Protein AF-A0A6I4IEH4-F1 (afdb_monomer)

InterPro domains:
  IPR032301 Protein of unknown function DUF4844 [PF16133] (23-138)
  IPR038360 DUF4844 superfamily [G3DSA:1.20.1480.40] (15-142)

Nearest PDB structures (foldseek):
  4l3u-assembly1_A  TM=8.885E-01  e=5.043E-05  Acinetobacter baumannii AYE

Radius of gyration: 20.41 Å; Cα contacts (8 Å, |Δi|>4): 121; chains: 1; bounding box: 50×60×58 Å

Sequence (142 aa):
MKAFLTLFLIASSYIACGQMKVNKDAQSKLKAFIKKSKFDAEPATSFNGLSHANLKPQFNSLLNAAPKDFLVTAVHQPTEEKFQQDIGKGLSRFNPFYLQLDSEDQDRICGYFEELMDCVGLQSSNGKLNEWRYGFNPSKKQ

Secondary structure (DSSP, 8-state):
-----------------PPP---TTHHHHHHHHHHS--S---TTSS--S-SSGGGHHHHHHHHHHHHHHHHHHHHH---HHHHHHHHHHHHHTTGGGGGG--HHHHHHHHHHHHHHHHHHT----TTHHHHHHHSS-TTS--

Organism: NCBI:txid1517760

pLDDT: mean 88.98, std 15.92, range [39.5, 98.81]

Structure (mmCIF, N/CA/C/O backbone):
data_AF-A0A6I4IEH4-F1
#
_entry.id   AF-A0A6I4IEH4-F1
#
loop_
_atom_site.group_PDB
_atom_site.id
_atom_site.type_symbol
_atom_site.label_atom_id
_atom_site.label_alt_id
_atom_site.label_comp_id
_atom_site.label_asym_id
_atom_site.label_entity_id
_atom_site.label_seq_id
_atom_site.pdbx_PDB_ins_code
_atom_site.Cartn_x
_atom_site.Cartn_y
_atom_site.Cartn_z
_atom_site.occupancy
_atom_site.B_iso_or_equiv
_atom_site.auth_seq_id
_atom_site.auth_comp_id
_atom_site.auth_asym_id
_atom_site.auth_atom_id
_atom_site.pdbx_PDB_model_num
ATOM 1 N N . MET A 1 1 ? -36.608 -42.858 39.672 1.00 41.91 1 MET A N 1
ATOM 2 C CA . MET A 1 1 ? -35.680 -42.558 38.561 1.00 41.91 1 MET A CA 1
ATOM 3 C C . MET A 1 1 ? -35.667 -41.050 38.367 1.00 41.91 1 MET A C 1
ATOM 5 O O . MET A 1 1 ? -36.688 -40.501 37.984 1.00 41.91 1 MET A O 1
ATOM 9 N N . LYS A 1 2 ? -34.588 -40.365 38.765 1.00 39.50 2 LYS A N 1
ATOM 10 C CA . LYS A 1 2 ? -34.460 -38.907 38.613 1.00 39.50 2 LYS A CA 1
ATOM 11 C C . LYS A 1 2 ? -33.737 -38.650 37.292 1.00 39.50 2 LYS A C 1
ATOM 13 O O . LYS A 1 2 ? -32.562 -38.984 37.179 1.00 39.50 2 LYS A O 1
ATOM 18 N N . ALA A 1 3 ? -34.454 -38.149 36.290 1.00 45.03 3 ALA A N 1
ATOM 19 C CA . ALA A 1 3 ? -33.861 -37.760 35.018 1.00 45.03 3 ALA A CA 1
ATOM 20 C C . ALA A 1 3 ? -33.042 -36.479 35.230 1.00 45.03 3 ALA A C 1
ATOM 22 O O . ALA A 1 3 ? -33.585 -35.448 35.623 1.00 45.03 3 ALA A O 1
ATOM 23 N N . PHE A 1 4 ? -31.729 -36.568 35.025 1.00 49.47 4 PHE A N 1
ATOM 24 C CA . PHE A 1 4 ? -30.840 -35.413 34.988 1.00 49.47 4 PHE A CA 1
ATOM 25 C C . PHE A 1 4 ? -31.023 -34.704 33.644 1.00 49.47 4 PHE A C 1
ATOM 27 O O . PHE A 1 4 ? -30.675 -35.245 32.598 1.00 49.47 4 PHE A O 1
ATOM 34 N N . LEU A 1 5 ? -31.598 -33.503 33.676 1.00 48.09 5 LEU A N 1
ATOM 35 C CA . LEU A 1 5 ? -31.675 -32.611 32.526 1.00 48.09 5 LEU A CA 1
ATOM 36 C C . LEU A 1 5 ? -30.406 -31.748 32.512 1.00 48.09 5 LEU A C 1
ATOM 38 O O . LEU A 1 5 ? -30.320 -30.736 33.206 1.00 48.09 5 LEU A O 1
ATOM 42 N N . THR A 1 6 ? -29.390 -32.178 31.770 1.00 53.81 6 THR A N 1
ATOM 43 C CA . THR A 1 6 ? -28.140 -31.423 31.615 1.00 53.81 6 THR A CA 1
ATOM 44 C C . THR A 1 6 ? -28.329 -30.352 30.539 1.00 53.81 6 THR A C 1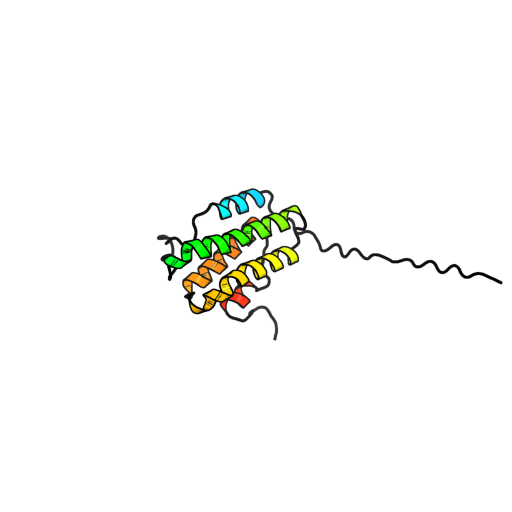
ATOM 46 O O . THR A 1 6 ? -28.324 -30.646 29.346 1.00 53.81 6 THR A O 1
ATOM 49 N N . LEU A 1 7 ? -28.528 -29.102 30.960 1.00 48.97 7 LEU A N 1
ATOM 50 C CA . LEU A 1 7 ? -28.620 -27.940 30.078 1.00 48.97 7 LEU A CA 1
ATOM 51 C C . LEU A 1 7 ? -27.207 -27.527 29.623 1.00 48.97 7 LEU A C 1
ATOM 53 O O . LEU A 1 7 ? -26.436 -26.972 30.403 1.00 48.97 7 LEU A O 1
ATOM 57 N N . PHE A 1 8 ? -26.859 -27.801 28.363 1.00 51.84 8 PHE A N 1
ATOM 58 C CA . PHE A 1 8 ? -25.636 -27.296 27.731 1.00 51.84 8 PHE A CA 1
ATOM 59 C C . PHE A 1 8 ? -25.801 -25.797 27.419 1.00 51.84 8 PHE A C 1
ATOM 61 O O . PHE A 1 8 ? -26.373 -25.415 26.400 1.00 51.84 8 PHE A O 1
ATOM 68 N N . LEU A 1 9 ? -25.306 -24.934 28.308 1.00 47.12 9 LEU A N 1
ATOM 69 C CA . LEU A 1 9 ? -25.101 -23.510 28.035 1.00 47.12 9 LEU A 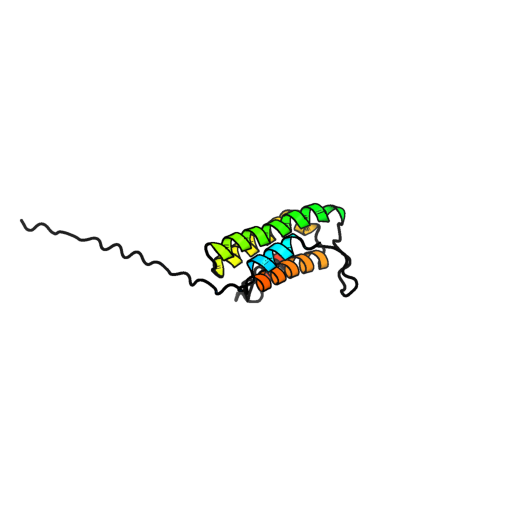CA 1
ATOM 70 C C . LEU A 1 9 ? -23.857 -23.361 27.150 1.00 47.12 9 LEU A C 1
ATOM 72 O O . LEU A 1 9 ? -22.734 -23.263 27.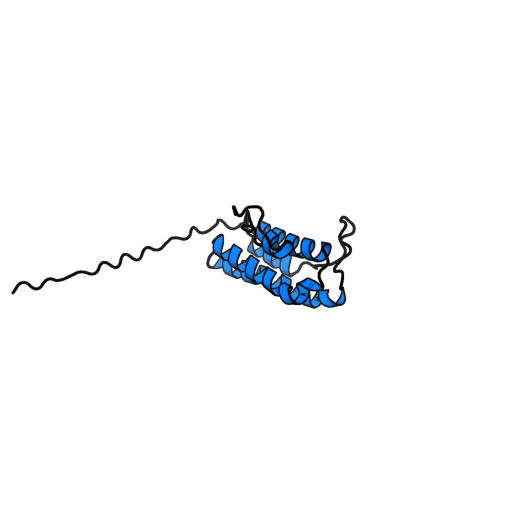641 1.00 47.12 9 LEU A O 1
ATOM 76 N N . ILE A 1 10 ? -24.050 -23.362 25.830 1.00 60.00 10 ILE A N 1
ATOM 77 C CA . ILE A 1 10 ? -23.014 -22.922 24.891 1.00 60.00 10 ILE A CA 1
ATOM 78 C C . ILE A 1 10 ? -22.936 -21.399 25.015 1.00 60.00 10 ILE A C 1
ATOM 80 O O . ILE A 1 10 ? -23.693 -20.667 24.380 1.00 60.00 10 ILE A O 1
ATOM 84 N N . ALA A 1 11 ? -22.044 -20.916 25.877 1.00 52.16 11 ALA A N 1
ATOM 85 C CA . ALA A 1 11 ? -21.656 -19.516 25.893 1.00 52.16 11 ALA A CA 1
ATOM 86 C C . ALA A 1 11 ? -20.879 -19.230 24.601 1.00 52.16 11 ALA A C 1
ATOM 88 O O . ALA A 1 11 ? -19.681 -19.489 24.509 1.00 52.16 11 ALA A O 1
ATOM 89 N N . SER A 1 12 ? -21.573 -18.729 23.578 1.00 50.62 12 SER A N 1
ATOM 90 C CA . SER A 1 12 ? -20.937 -18.134 22.408 1.00 50.62 12 SER A CA 1
ATOM 91 C C . SER A 1 12 ? -20.242 -16.851 22.861 1.00 50.62 12 SER A C 1
ATOM 93 O O . SER A 1 12 ? -20.856 -15.783 22.932 1.00 50.62 12 SER A O 1
ATOM 95 N N . SER A 1 13 ? -18.967 -16.952 23.220 1.00 44.41 13 SER A N 1
ATOM 96 C CA . SER A 1 13 ? -18.092 -15.799 23.368 1.00 44.41 13 SER A CA 1
ATOM 97 C C . SER A 1 13 ? -17.911 -15.181 21.985 1.00 44.41 13 SER A C 1
ATOM 99 O O . SER A 1 13 ? -17.021 -15.545 21.220 1.00 44.41 13 SER A O 1
ATOM 101 N N . TYR A 1 14 ? -18.783 -14.232 21.643 1.00 51.69 14 TYR A N 1
ATOM 102 C CA . TYR A 1 14 ? -18.468 -13.252 20.619 1.00 51.69 14 TYR A CA 1
ATOM 103 C C . TYR A 1 14 ? -17.243 -12.502 21.133 1.00 51.69 14 TYR A C 1
ATOM 105 O O . TYR A 1 14 ? -17.356 -11.604 21.966 1.00 51.69 14 TYR A O 1
ATOM 113 N N . ILE A 1 15 ? -16.054 -12.900 20.678 1.00 55.38 15 ILE A N 1
ATOM 114 C CA . ILE A 1 15 ? -14.903 -12.010 20.701 1.00 55.38 15 ILE A CA 1
ATOM 115 C C . ILE A 1 15 ? -15.342 -10.855 19.810 1.00 55.38 15 ILE A C 1
ATOM 117 O O . ILE A 1 15 ? -15.312 -10.951 18.584 1.00 55.38 15 ILE A O 1
ATOM 121 N N . ALA A 1 16 ? -15.850 -9.793 20.430 1.00 51.59 16 ALA A N 1
ATOM 122 C CA . ALA A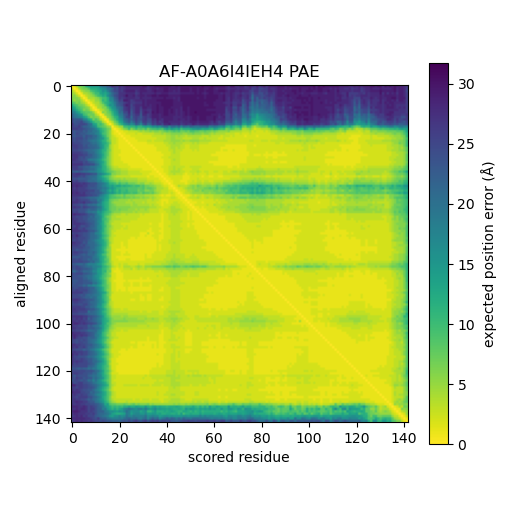 1 16 ? -16.011 -8.511 19.784 1.00 51.59 16 ALA A CA 1
ATOM 123 C C . ALA A 1 16 ? -14.592 -8.039 19.462 1.00 51.59 16 ALA A C 1
ATOM 125 O O . ALA A 1 16 ? -13.968 -7.322 20.239 1.00 51.59 16 ALA A O 1
ATOM 126 N N . CYS A 1 17 ? -14.041 -8.538 18.353 1.00 62.34 17 CYS A N 1
ATOM 127 C CA . CYS A 1 17 ? -12.848 -7.982 17.749 1.00 62.34 17 CYS A CA 1
ATOM 128 C C . CYS A 1 17 ? -13.190 -6.513 17.497 1.00 62.34 17 CYS A C 1
ATOM 130 O O . CYS A 1 17 ? -14.103 -6.212 16.723 1.00 62.34 17 CYS A O 1
ATOM 132 N N . GLY A 1 18 ? -12.581 -5.627 18.288 1.00 78.50 18 GLY A N 1
ATOM 133 C CA . GLY A 1 18 ? -12.972 -4.227 18.364 1.00 78.50 18 GLY A CA 1
ATOM 134 C C . GLY A 1 18 ? -12.944 -3.606 16.976 1.00 78.50 18 GLY A C 1
ATOM 135 O O . GLY A 1 18 ? -11.916 -3.629 16.299 1.00 78.50 18 GLY A O 1
ATOM 136 N N . GLN A 1 19 ? -14.083 -3.076 16.534 1.00 86.69 19 GLN A N 1
ATOM 137 C CA . GLN A 1 19 ? -14.116 -2.289 15.310 1.00 86.69 19 GLN A CA 1
ATOM 138 C C . GLN A 1 19 ? -13.222 -1.059 15.502 1.00 86.69 19 GLN A C 1
ATOM 140 O O . GLN A 1 19 ? -13.369 -0.300 16.460 1.00 86.69 19 GLN A O 1
ATOM 145 N N . MET A 1 20 ? -12.290 -0.874 14.579 1.00 93.38 20 MET A N 1
ATOM 146 C CA . MET A 1 20 ? -11.494 0.327 14.424 1.00 93.38 20 MET A CA 1
ATOM 147 C C . MET A 1 20 ? -12.396 1.479 13.974 1.00 93.38 20 MET A C 1
ATOM 149 O O . MET A 1 20 ? -13.264 1.331 13.109 1.00 93.38 20 MET A O 1
ATOM 153 N N . LYS A 1 21 ? -12.151 2.671 14.520 1.00 93.88 21 LYS A N 1
ATOM 154 C CA . LYS A 1 21 ? -12.767 3.899 14.021 1.00 93.88 21 LYS A CA 1
ATOM 155 C C . LYS A 1 21 ? -12.150 4.267 12.671 1.00 93.88 21 LYS A C 1
ATOM 157 O O . LYS A 1 21 ? -11.029 4.758 12.620 1.00 93.88 21 LYS A O 1
ATOM 162 N N . VAL A 1 22 ? -12.906 4.072 11.596 1.00 96.62 22 VAL A N 1
ATOM 163 C CA . VAL A 1 22 ? -12.498 4.463 10.240 1.00 96.62 22 VAL A CA 1
ATOM 164 C C . VAL A 1 22 ? -12.728 5.960 10.018 1.00 96.62 22 VAL A C 1
ATOM 166 O O . VAL A 1 22 ? -13.708 6.533 10.508 1.00 96.62 22 VAL A O 1
ATOM 169 N N . ASN A 1 23 ? -11.842 6.600 9.254 1.00 96.88 23 ASN A N 1
ATOM 170 C CA . ASN A 1 23 ? -12.019 7.987 8.822 1.00 96.88 23 ASN A CA 1
ATOM 171 C C . ASN A 1 23 ? -13.365 8.194 8.107 1.00 96.88 23 ASN A C 1
ATOM 173 O O . ASN A 1 23 ? -13.758 7.414 7.238 1.00 96.88 23 ASN A O 1
ATOM 177 N N . LYS A 1 24 ? -14.060 9.295 8.422 1.00 97.00 24 LYS A N 1
ATOM 178 C CA . LYS A 1 24 ? -15.386 9.604 7.846 1.00 97.00 24 LYS A CA 1
ATOM 179 C C . LYS A 1 24 ? -15.362 9.723 6.318 1.00 97.00 24 LYS A C 1
ATOM 181 O O . LYS A 1 24 ? -16.367 9.464 5.666 1.00 97.00 24 LYS A O 1
ATOM 186 N N . ASP A 1 25 ? -14.221 10.111 5.758 1.00 97.69 25 ASP A N 1
ATOM 187 C CA . ASP A 1 25 ? -13.986 10.289 4.327 1.00 97.69 25 ASP A CA 1
ATOM 188 C C . ASP A 1 25 ? -13.200 9.129 3.689 1.00 97.69 25 ASP A C 1
ATOM 190 O O . ASP A 1 25 ? -12.793 9.219 2.532 1.00 97.69 25 ASP A O 1
ATOM 194 N N . ALA A 1 26 ? -13.019 8.005 4.392 1.00 97.88 26 ALA A N 1
ATOM 195 C CA . ALA A 1 26 ? -12.233 6.879 3.889 1.00 97.88 26 ALA A CA 1
ATOM 196 C C . ALA A 1 26 ? -12.718 6.383 2.522 1.00 97.88 26 ALA A C 1
ATOM 198 O O . ALA A 1 26 ? -11.921 6.191 1.607 1.00 97.88 26 ALA A O 1
ATOM 199 N N . GLN A 1 27 ? -14.033 6.227 2.334 1.00 98.25 27 GLN A N 1
ATOM 200 C CA . GLN A 1 27 ? -14.566 5.742 1.060 1.00 98.25 27 GLN A CA 1
ATOM 201 C C . GLN A 1 27 ? -14.288 6.699 -0.106 1.00 98.25 27 GLN A C 1
ATOM 203 O O . GLN A 1 27 ? -14.016 6.238 -1.215 1.00 98.25 27 GLN A O 1
ATOM 208 N 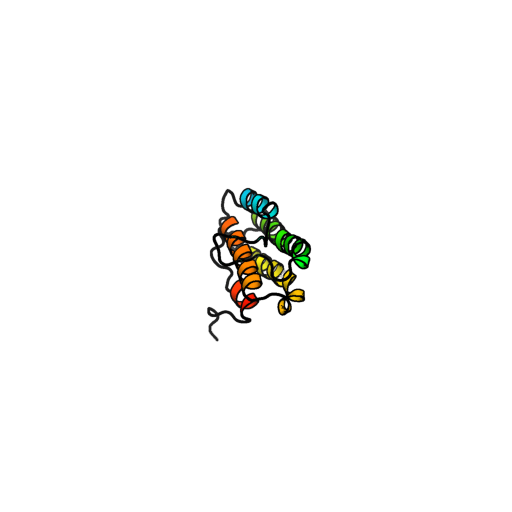N . SER A 1 28 ? -14.380 8.017 0.106 1.00 98.38 28 SER A N 1
ATOM 209 C CA . SER A 1 28 ? -14.099 8.990 -0.954 1.00 98.38 28 SER A CA 1
ATOM 210 C C . SER A 1 28 ? -12.604 9.043 -1.257 1.00 98.38 28 SER A C 1
ATOM 212 O O . SER A 1 28 ? -12.241 9.012 -2.433 1.00 98.38 28 SER A O 1
ATOM 214 N N . LYS A 1 29 ? -11.743 9.013 -0.231 1.00 98.56 29 LYS A N 1
ATOM 215 C CA . LYS A 1 29 ? -10.283 8.945 -0.384 1.00 98.56 29 LYS A CA 1
ATOM 216 C C . LYS A 1 29 ? -9.829 7.683 -1.119 1.00 98.56 29 LYS A C 1
ATOM 218 O O . LYS A 1 29 ? -9.101 7.790 -2.099 1.00 98.56 29 LYS A O 1
ATOM 223 N N . LEU A 1 30 ? -10.342 6.504 -0.757 1.00 98.62 30 LEU A N 1
ATOM 224 C CA . LEU A 1 30 ? -10.033 5.242 -1.447 1.00 98.62 30 LEU A CA 1
ATOM 225 C C . LEU A 1 30 ? -10.492 5.262 -2.915 1.00 98.62 30 LEU A C 1
ATOM 227 O O . LEU A 1 30 ? -9.770 4.819 -3.809 1.00 98.62 30 LEU A O 1
ATOM 231 N N . LYS A 1 31 ? -11.676 5.819 -3.202 1.00 98.44 31 LYS A N 1
ATOM 232 C CA . LYS A 1 31 ? -12.160 5.991 -4.585 1.00 98.44 31 LYS A CA 1
ATOM 233 C C . LYS A 1 31 ? -11.309 6.986 -5.378 1.00 98.44 31 LYS A C 1
ATOM 235 O O . LYS A 1 31 ? -11.096 6.771 -6.570 1.00 98.44 31 LYS A O 1
ATOM 240 N N . ALA A 1 32 ? -10.832 8.057 -4.746 1.00 98.38 32 ALA A N 1
ATOM 241 C CA . ALA A 1 32 ? -9.911 9.007 -5.364 1.00 98.38 32 ALA A CA 1
ATOM 242 C C . ALA A 1 32 ? -8.550 8.354 -5.643 1.00 98.38 32 ALA A C 1
ATOM 244 O O . ALA A 1 32 ? -8.044 8.466 -6.758 1.00 98.38 32 ALA A O 1
ATOM 245 N N . PHE A 1 33 ? -8.026 7.577 -4.692 1.00 98.19 33 PHE A N 1
ATOM 246 C CA . PHE A 1 33 ? -6.803 6.800 -4.858 1.00 98.19 33 PHE A CA 1
ATOM 247 C C . PHE A 1 33 ? -6.893 5.865 -6.068 1.00 98.19 33 PHE A C 1
ATOM 249 O O . PHE A 1 33 ? -5.979 5.837 -6.883 1.00 98.19 33 PHE A O 1
ATOM 256 N N . ILE A 1 34 ? -8.009 5.152 -6.269 1.00 97.88 34 ILE A N 1
ATOM 257 C CA . ILE A 1 34 ? -8.197 4.285 -7.452 1.00 97.88 34 ILE A CA 1
ATOM 258 C C . ILE A 1 34 ? -8.040 5.068 -8.768 1.00 97.88 34 ILE A C 1
ATOM 260 O O . ILE A 1 34 ? -7.448 4.555 -9.717 1.00 97.88 34 ILE A O 1
ATOM 264 N N . LYS A 1 35 ? -8.543 6.308 -8.823 1.00 96.81 35 LYS A N 1
ATOM 265 C CA . LYS A 1 35 ? -8.508 7.173 -10.016 1.00 96.81 35 LYS A CA 1
ATOM 266 C C . LYS A 1 35 ? -7.166 7.877 -10.232 1.00 96.81 35 LYS A C 1
ATOM 268 O O . LYS A 1 35 ? -6.884 8.288 -11.352 1.00 96.81 35 LYS A O 1
ATOM 273 N N . LYS A 1 36 ? -6.370 8.046 -9.174 1.00 94.06 36 LYS A N 1
ATOM 274 C CA . LYS A 1 36 ? -5.041 8.670 -9.216 1.00 94.06 36 LYS A CA 1
ATOM 275 C C . LYS A 1 36 ? -4.130 7.912 -10.186 1.00 94.06 36 LYS A C 1
ATOM 277 O O . LYS A 1 36 ? -4.087 6.679 -10.144 1.00 94.06 36 LYS A O 1
ATOM 282 N N . SER A 1 37 ? -3.394 8.645 -11.020 1.00 91.00 37 SER A N 1
ATOM 283 C CA . SER A 1 37 ? -2.306 8.073 -11.820 1.00 91.00 37 SER A CA 1
ATOM 284 C C . SER A 1 37 ? -1.142 7.687 -10.908 1.00 91.00 37 SER A C 1
ATOM 286 O O . SER A 1 37 ? -0.826 8.423 -9.974 1.00 91.00 37 SER A O 1
ATOM 288 N N . LYS A 1 38 ? -0.552 6.507 -11.119 1.00 93.88 38 LYS A N 1
ATOM 289 C CA . LYS A 1 38 ? 0.468 5.938 -10.223 1.00 93.88 38 LYS A CA 1
ATOM 290 C C . LYS A 1 38 ? 1.689 5.500 -11.000 1.00 93.88 38 LYS A C 1
ATOM 292 O O . LYS A 1 38 ? 1.577 5.077 -12.155 1.00 93.88 38 LYS A O 1
ATOM 297 N N . PHE A 1 39 ? 2.824 5.528 -10.310 1.00 95.25 39 PHE A N 1
ATOM 298 C CA . PHE A 1 39 ? 4.147 5.220 -10.842 1.00 95.25 39 PHE A CA 1
ATOM 299 C C . PHE A 1 39 ? 4.595 6.152 -11.984 1.00 95.25 39 PHE A C 1
ATOM 301 O O . PHE A 1 39 ? 5.389 5.767 -12.843 1.00 95.25 39 PHE A O 1
ATOM 308 N N . ASP A 1 40 ? 4.043 7.364 -12.029 1.00 93.31 40 ASP A N 1
ATOM 309 C CA . ASP A 1 40 ? 4.594 8.466 -12.814 1.00 93.31 40 ASP A CA 1
ATOM 310 C C . ASP A 1 40 ? 5.840 9.027 -12.134 1.00 93.31 40 ASP A C 1
ATOM 312 O O . ASP A 1 40 ? 5.979 8.924 -10.916 1.00 93.31 40 ASP A O 1
ATOM 316 N N . ALA A 1 41 ? 6.723 9.644 -12.920 1.00 92.25 41 ALA A N 1
ATOM 317 C CA . ALA A 1 41 ? 7.784 10.463 -12.359 1.00 92.25 41 ALA A CA 1
ATOM 318 C C . ALA A 1 41 ? 7.173 11.609 -11.545 1.00 92.25 41 ALA A C 1
ATOM 320 O O . ALA A 1 41 ? 6.201 12.242 -11.966 1.00 92.25 41 ALA A O 1
ATOM 321 N N . GLU A 1 42 ? 7.765 11.889 -10.392 1.00 88.25 42 GLU A N 1
ATOM 322 C CA . GLU A 1 42 ? 7.332 12.950 -9.491 1.00 88.25 42 GLU A CA 1
ATOM 323 C C . GLU A 1 42 ? 8.486 13.949 -9.348 1.00 88.25 42 GLU A C 1
ATOM 325 O O . GLU A 1 42 ? 9.314 13.769 -8.458 1.00 88.25 42 GLU A O 1
ATOM 330 N N . PRO A 1 43 ? 8.557 15.009 -10.185 1.00 84.50 43 PRO A N 1
ATOM 331 C CA . PRO A 1 43 ? 9.720 15.906 -10.261 1.00 84.50 43 PRO A CA 1
ATOM 332 C C . PRO A 1 43 ? 10.071 16.633 -8.957 1.00 84.50 43 PRO A C 1
ATOM 334 O O . PRO A 1 43 ? 11.181 17.128 -8.801 1.00 84.50 43 PRO A O 1
ATOM 337 N N . ALA A 1 44 ? 9.118 16.726 -8.027 1.00 87.75 44 ALA A N 1
ATOM 338 C CA . ALA A 1 44 ? 9.329 17.281 -6.691 1.00 87.75 44 ALA A CA 1
ATOM 339 C C . ALA A 1 44 ? 9.972 16.278 -5.707 1.00 87.75 44 ALA A C 1
ATOM 341 O O . ALA A 1 44 ? 10.206 16.619 -4.551 1.00 87.75 44 ALA A O 1
ATOM 342 N N . THR A 1 45 ? 10.228 15.043 -6.143 1.00 84.06 45 THR A N 1
ATOM 343 C CA . THR A 1 45 ? 10.812 13.945 -5.364 1.00 84.06 45 THR A CA 1
ATOM 344 C C . THR A 1 45 ? 11.965 13.309 -6.145 1.00 84.06 45 THR A C 1
ATOM 346 O O . THR A 1 45 ? 12.191 13.636 -7.307 1.00 84.06 45 THR A O 1
ATOM 349 N N . SER A 1 46 ? 12.682 12.368 -5.533 1.00 84.25 46 SER A N 1
ATOM 350 C CA . SER A 1 46 ? 13.706 11.578 -6.228 1.00 84.25 46 SER A CA 1
ATOM 351 C C . SER A 1 46 ? 13.139 10.474 -7.129 1.00 84.25 46 SER A C 1
ATOM 353 O O . SER A 1 46 ? 13.906 9.826 -7.827 1.00 84.25 46 SER A O 1
ATOM 355 N N . PHE A 1 47 ? 11.822 10.238 -7.128 1.00 88.81 47 PHE A N 1
ATOM 356 C CA . PHE A 1 47 ? 11.226 9.124 -7.861 1.00 88.81 47 PHE A CA 1
ATOM 357 C C . PHE A 1 47 ? 11.014 9.455 -9.338 1.00 88.81 47 PHE A C 1
ATOM 359 O O . PHE A 1 47 ? 10.153 10.260 -9.710 1.00 88.81 47 PHE A O 1
ATOM 366 N N . ASN A 1 48 ? 11.770 8.764 -10.186 1.00 91.94 48 ASN A N 1
ATOM 367 C CA . ASN A 1 48 ? 11.803 8.983 -11.633 1.00 91.94 48 ASN A CA 1
ATOM 368 C C . ASN A 1 48 ? 10.725 8.201 -12.407 1.00 91.94 48 ASN A C 1
ATOM 370 O O . ASN A 1 48 ? 10.743 8.161 -13.637 1.00 91.94 48 ASN A O 1
ATOM 374 N N . GLY A 1 49 ? 9.755 7.619 -11.697 1.00 93.69 49 GLY A N 1
ATOM 375 C CA . GLY A 1 49 ? 8.758 6.714 -12.262 1.00 93.69 49 GLY A CA 1
ATOM 376 C C . GLY A 1 49 ? 9.206 5.257 -12.175 1.00 93.69 49 GLY A C 1
ATOM 377 O O . GLY A 1 49 ? 10.314 4.967 -11.738 1.00 93.69 49 GLY A O 1
ATOM 378 N N . LEU A 1 50 ? 8.321 4.339 -12.575 1.00 95.31 50 LEU A N 1
ATOM 379 C CA . LEU A 1 50 ? 8.612 2.903 -12.512 1.00 95.31 50 LEU A CA 1
ATOM 380 C C . LEU A 1 50 ? 9.836 2.545 -13.363 1.00 95.31 50 LEU A C 1
ATOM 382 O O . LEU A 1 50 ? 9.832 2.840 -14.563 1.00 95.31 50 LEU A O 1
ATOM 386 N N . SER A 1 51 ? 10.806 1.836 -12.781 1.00 93.19 51 SER A N 1
ATOM 387 C CA . SER A 1 51 ? 12.039 1.427 -13.476 1.00 93.19 51 SER A CA 1
ATOM 388 C C . SER A 1 51 ? 11.752 0.679 -14.790 1.00 93.19 51 SER A C 1
ATOM 390 O O . SER A 1 51 ? 12.311 0.977 -15.849 1.00 93.19 51 SER A O 1
ATOM 392 N N . HIS A 1 52 ? 10.779 -0.232 -14.756 1.00 92.62 52 HIS A N 1
ATOM 393 C CA . HIS A 1 52 ? 10.255 -0.952 -15.909 1.00 92.62 52 HIS A CA 1
ATOM 394 C C . HIS A 1 52 ? 8.914 -0.367 -16.346 1.00 92.62 52 HIS A C 1
ATOM 396 O O . HIS A 1 52 ? 7.846 -0.916 -16.069 1.00 92.62 52 HIS A O 1
ATOM 402 N N . ALA A 1 53 ? 8.956 0.753 -17.069 1.00 91.50 53 ALA A N 1
ATOM 403 C CA . ALA A 1 53 ? 7.765 1.492 -17.496 1.00 91.50 53 ALA A CA 1
ATOM 404 C C . ALA A 1 53 ? 6.697 0.633 -18.215 1.00 91.50 53 ALA A C 1
ATOM 406 O O . ALA A 1 53 ? 5.503 0.920 -18.116 1.00 91.50 53 ALA A O 1
ATOM 407 N N . ASN A 1 54 ? 7.089 -0.452 -18.894 1.00 92.75 54 ASN A N 1
ATOM 408 C CA . ASN A 1 54 ? 6.168 -1.397 -19.536 1.00 92.75 54 ASN A CA 1
ATOM 409 C C . ASN A 1 54 ? 5.279 -2.170 -18.540 1.00 92.75 54 ASN A C 1
ATOM 411 O O . ASN A 1 54 ? 4.183 -2.587 -18.909 1.00 92.75 54 ASN A O 1
ATOM 415 N N . LEU A 1 55 ? 5.709 -2.338 -17.285 1.00 94.12 55 LEU A N 1
ATOM 416 C CA . LEU A 1 55 ? 4.928 -2.989 -16.225 1.00 94.12 55 LEU A CA 1
ATOM 417 C C . LEU A 1 55 ? 3.895 -2.054 -15.589 1.00 94.12 55 LEU A C 1
ATOM 419 O O . LEU A 1 55 ? 2.994 -2.508 -14.881 1.00 94.12 55 LEU A O 1
ATOM 423 N N . LYS A 1 56 ? 3.963 -0.748 -15.862 1.00 94.50 56 LYS A N 1
ATOM 424 C CA . LYS A 1 56 ? 3.107 0.260 -15.230 1.00 94.50 56 LYS A CA 1
ATOM 425 C C . LYS A 1 56 ? 1.601 -0.019 -15.346 1.00 94.50 56 LYS A C 1
ATOM 427 O O . LYS A 1 56 ? 0.921 0.137 -14.327 1.00 94.50 56 LYS A O 1
ATOM 432 N N . PRO A 1 57 ? 1.034 -0.445 -16.496 1.00 95.06 57 PRO A N 1
ATOM 433 C CA . PRO A 1 57 ? -0.389 -0.791 -16.568 1.00 95.06 57 PRO A CA 1
ATOM 434 C C . PRO A 1 57 ? -0.748 -1.966 -15.651 1.00 95.06 57 PRO A C 1
ATOM 436 O O . PRO A 1 57 ? -1.758 -1.929 -14.945 1.00 95.06 57 PRO A O 1
ATOM 439 N N . GLN A 1 58 ? 0.112 -2.987 -15.615 1.00 95.81 58 GLN A N 1
ATOM 440 C CA . GLN A 1 58 ? -0.068 -4.151 -14.756 1.00 95.81 58 GLN A CA 1
ATOM 441 C C . GLN A 1 58 ? 0.009 -3.758 -13.280 1.00 95.81 58 GLN A C 1
ATOM 443 O O . GLN A 1 58 ? -0.889 -4.096 -12.514 1.00 95.81 58 GLN A O 1
ATOM 448 N N . PHE A 1 59 ? 1.014 -2.981 -12.880 1.00 96.75 59 PHE A N 1
ATOM 449 C CA . PHE A 1 59 ? 1.194 -2.567 -11.488 1.00 96.75 59 PHE A CA 1
ATOM 450 C C . PHE A 1 59 ? 0.089 -1.631 -11.014 1.00 96.75 59 PHE A C 1
ATOM 452 O O . PHE A 1 59 ? -0.388 -1.774 -9.891 1.00 96.75 59 PHE A O 1
ATOM 459 N N . ASN A 1 60 ? -0.398 -0.737 -11.880 1.00 96.12 60 ASN A N 1
ATOM 460 C CA . ASN A 1 60 ? -1.590 0.056 -11.589 1.00 96.12 60 ASN A CA 1
ATOM 461 C C . ASN A 1 60 ? -2.808 -0.835 -11.316 1.00 96.12 60 ASN A C 1
ATOM 463 O O . ASN A 1 60 ? -3.549 -0.577 -10.370 1.00 96.12 60 ASN A O 1
ATOM 467 N N . SER A 1 61 ? -3.011 -1.895 -12.105 1.00 96.25 61 SER A N 1
ATOM 468 C CA . SER A 1 61 ? -4.099 -2.855 -11.880 1.00 96.25 61 SER A CA 1
ATOM 469 C C . SER A 1 61 ? -3.951 -3.591 -10.542 1.00 96.25 61 SER A C 1
ATOM 471 O O . SER A 1 61 ? -4.898 -3.617 -9.751 1.00 96.25 61 SER A O 1
ATOM 473 N N . LEU A 1 62 ? -2.756 -4.125 -10.253 1.00 97.31 62 LEU A N 1
ATOM 474 C CA . LEU A 1 62 ? -2.464 -4.834 -9.001 1.00 97.31 62 LEU A CA 1
ATOM 475 C C . LEU A 1 62 ? -2.665 -3.924 -7.784 1.00 97.31 62 LEU A C 1
ATOM 477 O O . LEU A 1 62 ? -3.338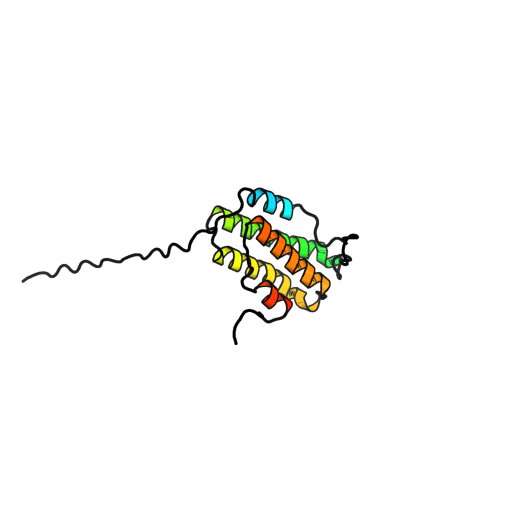 -4.312 -6.828 1.00 97.31 62 LEU A O 1
ATOM 481 N N . LEU A 1 63 ? -2.151 -2.692 -7.849 1.00 98.12 63 LEU A N 1
ATOM 482 C CA . LEU A 1 63 ? -2.288 -1.714 -6.779 1.00 98.12 63 LEU A CA 1
ATOM 483 C C . LEU A 1 63 ? -3.739 -1.277 -6.593 1.00 98.12 63 LEU A C 1
ATOM 485 O O . LEU A 1 63 ? -4.209 -1.216 -5.466 1.00 98.12 63 LEU A O 1
ATOM 489 N N . ASN A 1 64 ? -4.487 -1.046 -7.676 1.00 98.25 64 ASN A N 1
ATOM 490 C CA . ASN A 1 64 ? -5.902 -0.669 -7.613 1.00 98.25 64 ASN A CA 1
ATOM 491 C C . ASN A 1 64 ? -6.815 -1.783 -7.075 1.00 98.25 64 ASN A C 1
ATOM 493 O O . ASN A 1 64 ? -7.983 -1.513 -6.785 1.00 98.25 64 ASN A O 1
ATOM 497 N N . ALA A 1 65 ? -6.331 -3.018 -6.923 1.00 98.50 65 ALA A N 1
ATOM 498 C CA . ALA A 1 65 ? -7.061 -4.059 -6.204 1.00 98.50 65 ALA A CA 1
ATOM 499 C C . ALA A 1 65 ? -7.037 -3.846 -4.677 1.00 98.50 65 ALA A C 1
ATOM 501 O O . ALA A 1 65 ? -8.035 -4.126 -4.019 1.00 98.50 65 ALA A O 1
ATOM 502 N N . ALA A 1 66 ? -5.957 -3.290 -4.117 1.00 98.62 66 ALA A N 1
ATOM 503 C CA . ALA A 1 66 ? -5.826 -3.036 -2.679 1.00 98.62 66 ALA A CA 1
ATOM 504 C C . ALA A 1 66 ? -6.876 -2.057 -2.097 1.00 98.62 66 ALA A C 1
ATOM 506 O O . ALA A 1 66 ? -7.561 -2.437 -1.148 1.00 98.62 66 ALA A O 1
ATOM 507 N N . PRO A 1 67 ? -7.119 -0.851 -2.656 1.00 98.62 67 PRO A N 1
ATOM 508 C CA . PRO A 1 67 ? -8.171 0.040 -2.159 1.00 98.62 67 PRO A CA 1
ATOM 509 C C . PRO A 1 67 ? -9.576 -0.565 -2.295 1.00 98.62 67 PRO A C 1
ATOM 511 O O . PRO A 1 67 ? -10.476 -0.177 -1.556 1.00 98.62 67 PRO A O 1
ATOM 514 N N . LYS A 1 68 ? -9.792 -1.516 -3.219 1.00 98.62 68 LYS A N 1
ATOM 515 C CA . LYS A 1 68 ? -11.068 -2.243 -3.328 1.00 98.62 68 LYS A CA 1
ATOM 516 C C . LYS A 1 68 ? -11.251 -3.214 -2.165 1.00 98.62 68 LYS A C 1
ATOM 518 O O . LYS A 1 68 ? -12.345 -3.261 -1.613 1.00 98.62 68 LYS A O 1
ATOM 523 N N . ASP A 1 69 ? -10.196 -3.929 -1.772 1.00 98.69 69 ASP A N 1
ATOM 524 C CA . ASP A 1 69 ? -10.216 -4.761 -0.563 1.00 98.69 69 ASP A CA 1
ATOM 525 C C . ASP A 1 69 ? -10.482 -3.884 0.682 1.00 98.69 69 ASP A C 1
ATOM 527 O O . ASP A 1 69 ? -11.420 -4.147 1.432 1.00 98.69 69 ASP A O 1
ATOM 531 N N . PHE A 1 70 ? -9.779 -2.749 0.811 1.00 98.62 70 PHE A N 1
ATOM 532 C CA . PHE A 1 70 ? -9.982 -1.795 1.913 1.00 98.62 70 PHE A CA 1
ATOM 533 C C . PHE A 1 70 ? -11.411 -1.241 1.960 1.00 98.62 70 PHE A C 1
ATOM 535 O O . PHE A 1 70 ? -11.956 -1.058 3.045 1.00 98.62 70 PHE A O 1
ATOM 542 N N . LEU A 1 71 ? -12.036 -0.967 0.808 1.00 98.50 71 LEU A N 1
ATOM 543 C CA . LEU A 1 71 ? -13.432 -0.521 0.746 1.00 98.50 71 LEU A CA 1
ATOM 544 C C . LEU A 1 71 ? -14.387 -1.574 1.321 1.00 98.50 71 LEU A C 1
ATOM 546 O O . LEU A 1 71 ? -15.294 -1.216 2.070 1.00 98.50 71 LEU A O 1
ATOM 550 N N . VAL A 1 72 ? -14.179 -2.854 0.996 1.00 98.12 72 VAL A N 1
ATOM 551 C CA . VAL A 1 72 ? -14.979 -3.960 1.547 1.00 98.12 72 VAL A CA 1
ATOM 552 C C . VAL A 1 72 ? -14.804 -4.019 3.065 1.00 98.12 72 VAL A C 1
ATOM 554 O O . VAL A 1 72 ? -15.792 -4.025 3.801 1.00 98.12 72 VAL A O 1
ATOM 557 N N . THR A 1 73 ? -13.562 -3.980 3.544 1.00 97.94 73 THR A N 1
ATOM 558 C CA . THR A 1 73 ? -13.249 -4.013 4.978 1.00 97.94 73 THR A CA 1
ATOM 559 C C . THR A 1 73 ? -13.839 -2.818 5.725 1.00 97.94 73 THR A C 1
ATOM 561 O O . THR A 1 73 ? -14.504 -3.002 6.743 1.00 97.94 73 THR A O 1
ATOM 564 N N . ALA A 1 74 ? -13.689 -1.604 5.190 1.00 96.69 74 ALA A N 1
ATOM 565 C CA . ALA A 1 74 ? -14.208 -0.376 5.788 1.00 96.69 74 ALA A CA 1
ATOM 566 C C . ALA A 1 74 ? -15.738 -0.375 5.951 1.00 96.69 74 ALA A C 1
ATOM 568 O O . ALA A 1 74 ? -16.246 0.258 6.874 1.00 96.69 74 ALA A O 1
ATOM 569 N N . VAL A 1 75 ? -16.471 -1.058 5.065 1.00 94.81 75 VAL A N 1
ATOM 570 C CA . VAL A 1 75 ? -17.942 -1.117 5.097 1.00 94.81 75 VAL A CA 1
ATOM 571 C C . VAL A 1 75 ? -18.453 -2.247 5.987 1.00 94.81 75 VAL A C 1
ATOM 573 O O . VAL A 1 75 ? -19.438 -2.062 6.698 1.00 94.81 75 VAL A O 1
ATOM 576 N N . HIS A 1 76 ? -17.818 -3.418 5.938 1.00 94.25 76 HIS A N 1
ATOM 577 C CA . HIS A 1 76 ? -18.397 -4.635 6.512 1.00 94.25 76 HIS A CA 1
ATOM 578 C C . HIS A 1 76 ? -17.755 -5.074 7.827 1.00 94.25 76 HIS A C 1
ATOM 580 O O . HIS A 1 76 ? -18.449 -5.603 8.693 1.00 94.25 76 HIS A O 1
ATOM 586 N N . GLN A 1 77 ? -16.443 -4.892 7.987 1.00 93.62 77 GLN A N 1
ATOM 587 C CA . GLN A 1 77 ? -15.714 -5.397 9.151 1.00 93.62 77 GLN A CA 1
ATOM 588 C C . GLN A 1 77 ? -14.454 -4.562 9.420 1.00 93.62 77 GLN A C 1
ATOM 590 O O . GLN A 1 77 ? -13.337 -5.063 9.260 1.00 93.62 77 GLN A O 1
ATOM 595 N N . PRO A 1 78 ? -14.608 -3.289 9.825 1.00 95.25 78 PRO A N 1
ATOM 596 C CA . PRO A 1 78 ? -13.495 -2.358 9.936 1.00 95.25 78 PRO A CA 1
ATOM 597 C C . PRO A 1 78 ? -12.670 -2.659 11.186 1.00 95.25 78 PRO A C 1
ATOM 599 O O . PRO A 1 78 ? -12.769 -1.962 12.180 1.00 95.25 78 PRO A O 1
ATOM 602 N N . THR A 1 79 ? -11.882 -3.722 11.177 1.00 96.69 79 THR A N 1
ATOM 603 C CA . THR A 1 79 ? -10.961 -4.077 12.264 1.00 96.69 79 THR A CA 1
ATOM 604 C C . THR A 1 79 ? -9.537 -3.881 11.777 1.00 96.69 79 THR A C 1
ATOM 606 O O . THR A 1 79 ? -9.264 -4.055 10.586 1.00 96.69 79 THR A O 1
ATOM 609 N N . GLU A 1 80 ? -8.618 -3.541 12.682 1.00 96.56 80 GLU A N 1
ATOM 610 C CA . GLU A 1 80 ? -7.203 -3.410 12.321 1.00 96.56 80 GLU A CA 1
ATOM 611 C C . GLU A 1 80 ? -6.693 -4.694 11.673 1.00 96.56 80 GLU A C 1
ATOM 613 O O . GLU A 1 80 ? -6.112 -4.641 10.595 1.00 96.56 80 GLU A O 1
ATOM 618 N N . GLU A 1 81 ? -6.991 -5.854 12.268 1.00 96.56 81 GLU A N 1
ATOM 619 C CA . GLU A 1 81 ? -6.602 -7.162 11.739 1.00 96.56 81 GLU A CA 1
ATOM 620 C C . GLU A 1 81 ? -7.052 -7.357 10.287 1.00 96.56 81 GLU A C 1
ATOM 622 O O . GLU A 1 81 ? -6.288 -7.863 9.462 1.00 96.56 81 GLU A O 1
ATOM 627 N N . LYS A 1 82 ? -8.267 -6.924 9.936 1.00 98.00 82 LYS A N 1
ATOM 628 C CA . LYS A 1 82 ? -8.762 -7.095 8.574 1.00 98.00 82 LYS A CA 1
ATOM 629 C C . LYS A 1 82 ? -8.035 -6.197 7.576 1.00 98.00 82 LYS A C 1
ATOM 631 O O . LYS A 1 82 ? -7.628 -6.678 6.521 1.00 98.00 82 LYS A O 1
ATOM 636 N N . PHE A 1 83 ? -7.748 -4.950 7.948 1.00 98.25 83 PHE A N 1
ATOM 637 C CA . PHE A 1 83 ? -6.882 -4.087 7.140 1.00 98.25 83 PHE A CA 1
ATOM 638 C C . PHE A 1 83 ? -5.453 -4.634 7.041 1.00 98.25 83 PHE A C 1
ATOM 640 O O . PHE A 1 83 ? -4.851 -4.591 5.972 1.00 98.25 83 PHE A O 1
ATOM 647 N N . GLN A 1 84 ? -4.921 -5.233 8.111 1.00 98.00 84 GLN A N 1
ATOM 648 C CA . GLN A 1 84 ? -3.631 -5.922 8.076 1.00 98.00 84 GLN A CA 1
ATOM 649 C C . GLN A 1 84 ? -3.632 -7.083 7.066 1.00 98.00 84 GLN A C 1
ATOM 651 O O . GLN A 1 84 ? -2.664 -7.263 6.321 1.00 98.00 84 GLN A O 1
ATOM 656 N N . GLN A 1 85 ? -4.704 -7.879 7.022 1.00 98.44 85 GLN A N 1
ATOM 657 C CA . GLN A 1 85 ? -4.867 -8.944 6.028 1.00 98.44 85 GLN A CA 1
ATOM 658 C C . GLN A 1 85 ? -4.902 -8.371 4.603 1.00 98.44 85 GLN A C 1
ATOM 660 O O . GLN A 1 85 ? -4.230 -8.908 3.720 1.00 98.44 85 GLN A O 1
ATOM 665 N N . ASP A 1 86 ? -5.607 -7.258 4.390 1.00 98.75 86 ASP A N 1
ATOM 666 C CA . ASP A 1 86 ? -5.683 -6.592 3.087 1.00 98.75 86 ASP A CA 1
ATOM 667 C C . ASP A 1 86 ? -4.330 -6.027 2.632 1.00 98.75 86 ASP A C 1
ATOM 669 O O . ASP A 1 86 ? -3.982 -6.168 1.458 1.00 98.75 86 ASP A O 1
ATOM 673 N N . ILE A 1 87 ? -3.529 -5.454 3.542 1.00 98.81 87 ILE A N 1
ATOM 674 C CA . ILE A 1 87 ? -2.152 -5.012 3.254 1.00 98.81 87 ILE A CA 1
ATOM 675 C C . ILE A 1 87 ? -1.311 -6.201 2.786 1.00 98.81 87 ILE A C 1
ATOM 677 O O . ILE A 1 87 ? -0.704 -6.147 1.719 1.00 98.81 87 ILE A O 1
ATOM 681 N N . GLY A 1 88 ? -1.314 -7.305 3.542 1.00 98.56 88 GLY A N 1
ATOM 682 C CA . GLY A 1 88 ? -0.549 -8.505 3.189 1.00 98.56 88 GLY A CA 1
ATOM 683 C C . GLY A 1 88 ? -0.963 -9.089 1.835 1.00 98.56 88 GLY A C 1
ATOM 684 O O . GLY A 1 88 ? -0.115 -9.358 0.983 1.00 98.56 88 GLY A O 1
ATOM 685 N N . LYS A 1 89 ? -2.274 -9.218 1.600 1.00 98.69 89 LYS A N 1
ATOM 686 C CA . LYS A 1 89 ? -2.835 -9.642 0.310 1.00 98.69 89 LYS A CA 1
ATOM 687 C C . LYS A 1 89 ? -2.408 -8.698 -0.814 1.00 98.69 89 LYS A C 1
ATOM 689 O O . LYS A 1 89 ? -1.996 -9.165 -1.872 1.0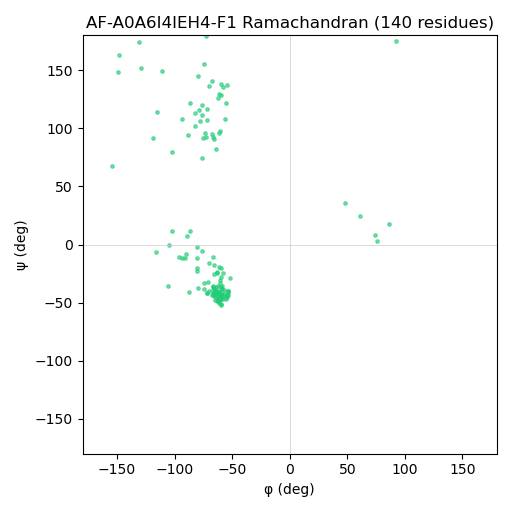0 98.69 89 LYS A O 1
ATOM 694 N N . GLY A 1 90 ? -2.481 -7.389 -0.591 1.00 98.69 90 GLY A N 1
ATOM 695 C CA . GLY A 1 90 ? -2.084 -6.367 -1.550 1.00 98.69 90 GLY A CA 1
ATOM 696 C C . GLY A 1 90 ? -0.618 -6.458 -1.953 1.00 98.69 90 GLY A C 1
ATOM 697 O O . GLY A 1 90 ? -0.338 -6.550 -3.144 1.00 98.69 90 GLY A O 1
ATOM 698 N N . LEU A 1 91 ? 0.290 -6.494 -0.980 1.00 98.56 91 LEU A N 1
ATOM 699 C CA . LEU A 1 91 ? 1.731 -6.616 -1.214 1.00 98.56 91 LEU A CA 1
ATOM 700 C C . LEU A 1 91 ? 2.076 -7.924 -1.938 1.00 98.56 91 LEU A C 1
ATOM 702 O O . LEU A 1 91 ? 2.836 -7.917 -2.904 1.00 98.56 91 LEU A O 1
ATOM 706 N N . SER A 1 92 ? 1.435 -9.038 -1.557 1.00 98.31 92 SER A N 1
ATOM 707 C CA . SER A 1 92 ? 1.693 -10.353 -2.167 1.00 98.31 92 SER A CA 1
ATOM 708 C C . SER A 1 92 ? 1.455 -10.402 -3.683 1.00 98.31 92 SER A C 1
ATOM 710 O O . SER A 1 92 ? 2.073 -11.207 -4.379 1.00 98.31 92 SER A O 1
ATOM 712 N N . ARG A 1 93 ? 0.612 -9.507 -4.221 1.00 98.44 93 ARG A N 1
ATOM 713 C CA . ARG A 1 93 ? 0.357 -9.382 -5.667 1.00 98.44 93 ARG A CA 1
ATOM 714 C C . ARG A 1 93 ? 1.602 -8.979 -6.457 1.00 98.44 93 ARG A C 1
ATOM 716 O O . ARG A 1 93 ? 1.674 -9.278 -7.645 1.00 98.44 93 ARG A O 1
ATOM 723 N N . PHE A 1 94 ? 2.566 -8.327 -5.811 1.00 97.81 94 PHE A N 1
ATOM 724 C CA . PHE A 1 94 ? 3.819 -7.887 -6.420 1.00 97.81 94 PHE A CA 1
ATOM 725 C C . PHE A 1 94 ? 4.946 -8.918 -6.298 1.00 97.81 94 PHE A C 1
ATOM 727 O O . PHE A 1 94 ? 5.946 -8.794 -6.999 1.00 97.81 94 PHE A O 1
ATOM 734 N N . ASN A 1 95 ? 4.788 -9.970 -5.485 1.00 96.75 95 ASN A N 1
ATOM 735 C CA . ASN A 1 95 ? 5.830 -10.982 -5.265 1.00 96.75 95 ASN A CA 1
ATOM 736 C C . ASN A 1 95 ? 6.372 -11.624 -6.558 1.00 96.75 95 ASN A C 1
ATOM 738 O O . ASN A 1 95 ? 7.587 -11.790 -6.650 1.00 96.75 95 ASN A O 1
ATOM 742 N N . PRO A 1 96 ? 5.552 -11.936 -7.587 1.00 96.75 96 PRO A N 1
ATOM 743 C CA . PRO A 1 96 ? 6.074 -12.471 -8.850 1.00 96.75 96 PRO A CA 1
ATOM 744 C C . PRO A 1 96 ? 7.028 -11.521 -9.592 1.00 96.75 96 PRO A C 1
ATOM 746 O O . PRO A 1 96 ? 7.787 -11.961 -10.451 1.00 96.75 96 PRO A O 1
ATOM 749 N N . PHE A 1 97 ? 6.993 -10.227 -9.270 1.00 95.50 97 PHE A N 1
ATOM 750 C CA . PHE A 1 97 ? 7.810 -9.187 -9.891 1.00 95.50 97 PHE A CA 1
ATOM 751 C C . PHE A 1 97 ? 8.960 -8.733 -9.002 1.00 95.50 97 PHE A C 1
ATOM 753 O O . PHE A 1 97 ? 9.726 -7.887 -9.435 1.00 95.50 97 PHE A O 1
ATOM 760 N N . TYR A 1 98 ? 9.110 -9.280 -7.792 1.00 92.44 98 TYR A N 1
ATOM 761 C CA . TYR A 1 98 ? 10.004 -8.729 -6.772 1.00 92.44 98 TYR A CA 1
ATOM 762 C C . TYR A 1 98 ? 11.449 -8.537 -7.262 1.00 92.44 98 TYR A C 1
ATOM 764 O O . TYR A 1 98 ? 12.055 -7.508 -6.997 1.00 92.44 98 TYR A O 1
ATOM 772 N N . LEU A 1 99 ? 11.973 -9.484 -8.050 1.00 91.88 99 LEU A N 1
ATOM 773 C CA . LEU A 1 99 ? 13.324 -9.413 -8.630 1.00 91.88 99 LEU A CA 1
ATOM 774 C C . LEU A 1 99 ? 13.489 -8.351 -9.733 1.00 91.88 99 LEU A C 1
ATOM 776 O O . LEU A 1 99 ? 14.615 -8.037 -10.100 1.00 91.88 99 LEU A O 1
ATOM 780 N N . GLN A 1 100 ? 12.387 -7.843 -10.284 1.00 92.25 100 GLN A N 1
ATOM 781 C CA . GLN A 1 100 ? 12.363 -6.754 -11.265 1.00 92.25 100 GLN A CA 1
ATOM 782 C C . GLN A 1 100 ? 12.181 -5.389 -10.589 1.00 92.25 100 GLN A C 1
ATOM 784 O O . GLN A 1 100 ? 12.318 -4.373 -11.250 1.00 92.25 100 GLN A O 1
ATOM 789 N N . LEU A 1 101 ? 11.837 -5.341 -9.300 1.00 93.44 101 LEU A N 1
ATOM 790 C CA . LEU A 1 101 ? 11.653 -4.079 -8.592 1.00 93.44 101 LEU A CA 1
ATOM 791 C C . LEU A 1 101 ? 12.994 -3.605 -8.048 1.00 93.44 101 LEU A C 1
ATOM 793 O O . LEU A 1 101 ? 13.599 -4.295 -7.220 1.00 93.44 101 LEU A O 1
ATOM 797 N N . ASP A 1 102 ? 13.423 -2.413 -8.447 1.00 93.94 102 ASP A N 1
ATOM 798 C CA . ASP A 1 102 ? 14.538 -1.760 -7.771 1.00 93.94 102 ASP A CA 1
ATOM 799 C C . ASP A 1 102 ? 14.122 -1.236 -6.382 1.00 93.94 102 ASP A C 1
ATOM 801 O O . ASP A 1 102 ? 12.983 -1.398 -5.920 1.00 93.94 102 ASP A O 1
ATOM 805 N N . SER A 1 103 ? 15.068 -0.634 -5.661 1.00 94.25 103 SER A N 1
ATOM 806 C CA . SER A 1 103 ? 14.785 -0.099 -4.333 1.00 94.25 103 SER A CA 1
ATOM 807 C C . SER A 1 103 ? 13.742 1.019 -4.353 1.00 94.25 103 SER A C 1
ATOM 809 O O . SER A 1 103 ? 12.953 1.086 -3.413 1.00 94.25 103 SER A O 1
ATOM 811 N N . GLU A 1 104 ? 13.720 1.868 -5.379 1.00 95.00 104 GLU A N 1
ATOM 812 C CA . GLU A 1 104 ? 12.793 2.999 -5.464 1.00 95.00 104 GLU A CA 1
ATOM 813 C C . GLU A 1 104 ? 11.370 2.534 -5.797 1.00 95.00 104 GLU A C 1
ATOM 815 O O . GLU A 1 104 ? 10.406 3.029 -5.212 1.00 95.00 104 GLU A O 1
ATOM 820 N N . ASP A 1 105 ? 11.222 1.532 -6.666 1.00 95.81 105 ASP A N 1
ATOM 821 C CA . ASP A 1 105 ? 9.937 0.913 -6.989 1.00 95.81 105 ASP A CA 1
ATOM 822 C C . ASP A 1 105 ? 9.299 0.279 -5.750 1.00 95.81 105 ASP A C 1
ATOM 824 O O . ASP A 1 105 ? 8.108 0.459 -5.479 1.00 95.81 105 ASP A O 1
ATOM 828 N N . GLN A 1 106 ? 10.095 -0.462 -4.977 1.00 96.69 106 GLN A N 1
ATOM 829 C CA . GLN A 1 106 ? 9.643 -1.087 -3.737 1.00 96.69 106 GLN A CA 1
ATOM 830 C C . GLN A 1 106 ? 9.257 -0.040 -2.681 1.00 96.69 106 GLN A C 1
ATOM 832 O O . GLN A 1 106 ? 8.206 -0.185 -2.055 1.00 96.69 106 GLN A O 1
ATOM 837 N N . ASP A 1 107 ? 10.050 1.028 -2.506 1.00 96.12 107 ASP A N 1
ATOM 838 C CA . ASP A 1 107 ? 9.685 2.151 -1.625 1.00 96.12 107 ASP A CA 1
ATOM 839 C C . ASP A 1 107 ? 8.371 2.785 -2.069 1.00 96.12 107 ASP A C 1
ATOM 841 O O . ASP A 1 107 ? 7.484 3.033 -1.252 1.00 96.12 107 ASP A O 1
ATOM 845 N N . ARG A 1 108 ? 8.206 3.000 -3.376 1.00 96.94 108 ARG A N 1
ATOM 846 C CA . ARG A 1 108 ? 6.996 3.603 -3.925 1.00 96.94 108 ARG A CA 1
ATOM 847 C C . ARG A 1 108 ? 5.767 2.730 -3.687 1.00 96.94 108 ARG A C 1
ATOM 849 O O . ARG A 1 108 ? 4.711 3.255 -3.338 1.00 96.94 108 ARG A O 1
ATOM 856 N N . ILE A 1 109 ? 5.890 1.411 -3.843 1.00 97.88 109 ILE A N 1
ATOM 857 C CA . ILE A 1 109 ? 4.815 0.464 -3.519 1.00 97.88 109 ILE A CA 1
ATOM 858 C C . ILE A 1 109 ? 4.462 0.555 -2.033 1.00 97.88 109 ILE A C 1
ATOM 860 O O . ILE A 1 109 ? 3.283 0.709 -1.715 1.00 97.88 109 ILE A O 1
ATOM 864 N N . CYS A 1 110 ? 5.448 0.520 -1.131 1.00 98.19 110 CYS A N 1
ATOM 865 C CA . CYS A 1 110 ? 5.209 0.675 0.305 1.00 98.19 110 CYS A CA 1
ATOM 866 C C . CYS A 1 110 ? 4.506 2.000 0.633 1.00 98.19 110 CYS A C 1
ATOM 868 O O . CYS A 1 110 ? 3.484 1.980 1.319 1.00 98.19 110 CYS A O 1
ATOM 870 N N . GLY A 1 111 ? 4.969 3.116 0.064 1.00 97.75 111 GLY A N 1
ATOM 871 C CA . GLY A 1 111 ? 4.366 4.435 0.261 1.00 97.75 111 GLY A CA 1
ATOM 872 C C . GLY A 1 111 ? 2.910 4.511 -0.206 1.00 97.75 111 GLY A C 1
ATOM 873 O O . GLY A 1 111 ? 2.077 5.158 0.424 1.00 97.75 111 GLY A O 1
ATOM 874 N N . TYR A 1 112 ? 2.541 3.781 -1.261 1.00 98.50 112 TYR A N 1
ATOM 875 C CA . TYR A 1 112 ? 1.136 3.668 -1.647 1.00 98.50 112 TYR A CA 1
ATOM 876 C C . TYR A 1 112 ? 0.288 2.921 -0.612 1.00 98.50 112 TYR A C 1
ATOM 878 O O . TYR A 1 112 ? -0.868 3.286 -0.413 1.00 98.50 112 TYR A O 1
ATOM 886 N N . PHE A 1 113 ? 0.820 1.898 0.060 1.00 98.81 113 PHE A N 1
ATOM 887 C CA . PHE A 1 113 ? 0.099 1.242 1.156 1.00 98.81 113 PHE A CA 1
ATOM 888 C C . PHE A 1 113 ? -0.000 2.128 2.401 1.00 98.81 113 PHE A C 1
ATOM 890 O O . PHE A 1 113 ? -1.025 2.076 3.076 1.00 98.81 113 PHE A O 1
ATOM 897 N N . GLU A 1 114 ? 0.992 2.977 2.666 1.00 98.69 114 GLU A N 1
ATOM 898 C CA . GLU A 1 114 ? 0.908 4.015 3.704 1.00 98.69 114 GLU A CA 1
ATOM 899 C C . GLU A 1 114 ? -0.193 5.037 3.375 1.00 98.69 114 GLU A C 1
ATOM 901 O O . GLU A 1 114 ? -1.052 5.304 4.212 1.00 98.69 114 GLU A O 1
ATOM 906 N N . GLU A 1 115 ? -0.291 5.498 2.122 1.00 98.56 115 GLU A N 1
ATOM 907 C CA . GLU A 1 115 ? -1.394 6.366 1.674 1.00 98.56 115 GLU A CA 1
ATOM 908 C C . GLU A 1 115 ? -2.768 5.684 1.862 1.00 98.56 115 GLU A C 1
ATOM 910 O O . GLU A 1 115 ? -3.744 6.322 2.269 1.00 98.56 115 GLU A O 1
ATOM 915 N N . LEU A 1 116 ? -2.869 4.370 1.615 1.00 98.81 116 LEU A N 1
ATOM 916 C CA . LEU A 1 116 ? -4.094 3.604 1.882 1.00 98.81 116 LEU A CA 1
ATOM 917 C C . LEU A 1 116 ? -4.407 3.499 3.381 1.00 98.81 116 LEU A C 1
ATOM 919 O O . LEU A 1 116 ? -5.578 3.580 3.763 1.00 98.81 116 LEU A O 1
ATOM 923 N N . MET A 1 117 ? -3.391 3.324 4.227 1.00 98.75 117 MET A N 1
ATOM 924 C CA . MET A 1 117 ? -3.534 3.320 5.684 1.00 98.75 117 MET A CA 1
ATOM 925 C C . MET A 1 117 ? -4.072 4.664 6.186 1.00 98.75 117 MET A C 1
ATOM 927 O O . MET A 1 117 ? -5.066 4.688 6.919 1.00 98.75 117 MET A O 1
ATOM 931 N N . ASP A 1 118 ? -3.514 5.772 5.697 1.00 98.75 118 ASP A N 1
ATOM 932 C CA . ASP A 1 118 ? -3.976 7.130 5.995 1.00 98.75 118 ASP A CA 1
ATOM 933 C C . ASP A 1 118 ? -5.424 7.359 5.558 1.00 98.75 118 ASP A C 1
ATOM 935 O O . ASP A 1 118 ? -6.198 8.019 6.259 1.00 98.75 118 ASP A O 1
ATOM 939 N N . CYS A 1 119 ? -5.843 6.779 4.425 1.00 98.62 119 CYS A N 1
ATOM 940 C CA . CYS A 1 119 ? -7.231 6.870 3.977 1.00 98.62 119 CYS A CA 1
ATOM 941 C C . CYS A 1 119 ? -8.202 6.338 5.036 1.00 98.62 119 CYS A C 1
ATOM 943 O O . CYS A 1 119 ? -9.232 6.966 5.280 1.00 98.62 119 CYS A O 1
ATOM 945 N N . VAL A 1 120 ? -7.882 5.210 5.675 1.00 98.44 120 VAL A N 1
ATOM 946 C CA . VAL A 1 120 ? -8.771 4.538 6.637 1.00 98.44 120 VAL A CA 1
ATOM 947 C C . VAL A 1 120 ? -8.484 4.890 8.097 1.00 98.44 120 VAL A C 1
ATOM 949 O O . VAL A 1 120 ? -9.323 4.603 8.947 1.00 98.44 120 VAL A O 1
ATOM 952 N N . GLY A 1 121 ? -7.364 5.559 8.382 1.00 98.06 121 GLY A N 1
ATOM 953 C CA . GLY A 1 121 ? -6.930 5.920 9.735 1.00 98.06 121 GLY A CA 1
ATOM 954 C C . GLY A 1 121 ? -6.131 4.823 10.448 1.00 98.06 121 GLY A C 1
ATOM 955 O O . GLY A 1 121 ? -6.003 4.864 11.672 1.00 98.06 121 GLY A O 1
ATOM 956 N N . LEU A 1 122 ? -5.596 3.846 9.708 1.00 98.12 122 LEU A N 1
ATOM 957 C CA . LEU A 1 122 ? -4.798 2.755 10.265 1.00 98.12 122 LEU A CA 1
ATOM 958 C C . LEU A 1 122 ? -3.391 3.264 10.617 1.00 98.12 122 LEU A C 1
ATOM 960 O O . LEU A 1 122 ? -2.660 3.707 9.744 1.00 98.12 122 LEU A O 1
ATOM 964 N N . GLN A 1 123 ? -2.998 3.179 11.887 1.00 96.56 123 GLN A N 1
ATOM 965 C CA . GLN A 1 123 ? -1.760 3.813 12.376 1.00 96.56 123 GLN A CA 1
ATOM 966 C C . GLN A 1 123 ? -0.477 3.024 12.076 1.00 96.56 123 GLN A C 1
ATOM 968 O O . GLN A 1 123 ? 0.621 3.564 12.145 1.00 96.56 123 GLN A O 1
ATOM 973 N N . SER A 1 124 ? -0.593 1.727 11.805 1.00 96.25 124 SER A N 1
ATOM 974 C CA . SER A 1 124 ? 0.551 0.828 11.652 1.0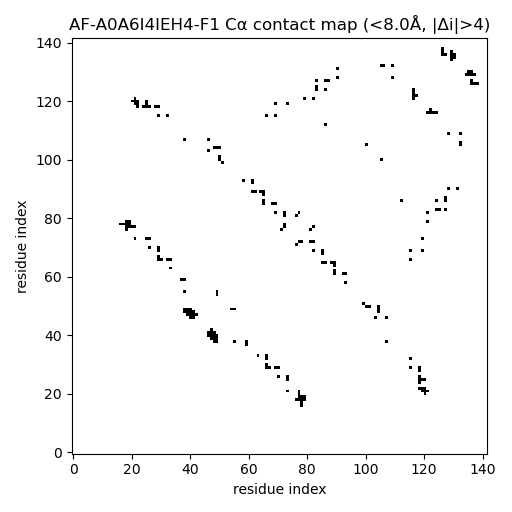0 96.25 124 SER A CA 1
ATOM 975 C C . SER A 1 124 ? 0.223 -0.278 10.662 1.00 96.25 124 SER A C 1
ATOM 977 O O . SER A 1 124 ? -0.917 -0.727 10.590 1.00 96.25 124 SER A O 1
ATOM 979 N N . SER A 1 125 ? 1.225 -0.768 9.935 1.00 96.69 125 SER A N 1
ATOM 980 C CA . SER A 1 125 ? 1.127 -1.973 9.097 1.00 96.69 125 SER A CA 1
ATOM 981 C C . SER A 1 125 ? 1.484 -3.257 9.855 1.00 96.69 125 SER A C 1
ATOM 983 O O . SER A 1 125 ? 1.684 -4.307 9.245 1.00 96.69 125 SER A O 1
ATOM 985 N N . ASN A 1 126 ? 1.679 -3.172 11.178 1.00 95.50 126 ASN A N 1
ATOM 986 C CA . ASN A 1 126 ? 2.222 -4.249 12.014 1.00 95.50 126 ASN A CA 1
ATOM 987 C C . ASN A 1 126 ? 3.489 -4.885 11.412 1.00 95.50 126 ASN A C 1
ATOM 989 O O . ASN A 1 126 ? 3.721 -6.089 11.509 1.00 95.50 126 ASN A O 1
ATOM 993 N N . GLY A 1 127 ? 4.301 -4.039 10.768 1.00 95.81 127 GLY A N 1
ATOM 994 C CA . GLY A 1 127 ? 5.558 -4.381 10.115 1.00 95.81 127 GLY A CA 1
ATOM 995 C C . GLY A 1 127 ? 5.436 -5.140 8.796 1.00 95.81 127 GLY A C 1
ATOM 996 O O . GLY A 1 127 ? 6.465 -5.520 8.253 1.00 95.81 127 GLY A O 1
ATOM 997 N N . LYS A 1 128 ? 4.236 -5.315 8.228 1.00 97.19 128 LYS A N 1
ATOM 998 C CA . LYS A 1 128 ? 4.048 -5.981 6.924 1.00 97.19 128 LYS A CA 1
ATOM 999 C C . LYS A 1 128 ? 4.801 -5.302 5.787 1.00 97.19 128 LYS A C 1
ATOM 1001 O O . LYS A 1 128 ? 5.311 -5.991 4.911 1.00 97.19 128 LYS A O 1
ATOM 1006 N N . LEU A 1 129 ? 4.886 -3.971 5.817 1.00 98.06 129 LEU A N 1
ATOM 1007 C CA . LEU A 1 129 ? 5.652 -3.208 4.828 1.00 98.06 129 LEU A CA 1
ATOM 1008 C C . LEU A 1 129 ? 7.149 -3.521 4.934 1.00 98.06 129 LEU A C 1
ATOM 1010 O O . LEU A 1 129 ? 7.782 -3.827 3.929 1.00 98.06 129 LEU A O 1
ATOM 1014 N N . ASN A 1 130 ? 7.690 -3.547 6.157 1.00 96.31 130 ASN A N 1
ATOM 1015 C CA . ASN A 1 130 ? 9.089 -3.903 6.399 1.00 96.31 130 ASN A CA 1
ATOM 1016 C C . ASN A 1 130 ? 9.380 -5.366 6.044 1.00 96.31 130 ASN A C 1
ATOM 1018 O O . ASN A 1 130 ? 10.383 -5.647 5.400 1.00 96.31 130 ASN A O 1
ATOM 1022 N N . GLU A 1 131 ? 8.488 -6.290 6.408 1.00 96.00 131 GLU A N 1
ATOM 1023 C CA . GLU A 1 131 ? 8.630 -7.712 6.073 1.00 96.00 131 GLU A CA 1
ATOM 1024 C C . GLU A 1 131 ? 8.657 -7.930 4.565 1.00 96.00 131 GLU A C 1
ATOM 1026 O O . GLU A 1 131 ? 9.490 -8.686 4.077 1.00 96.00 13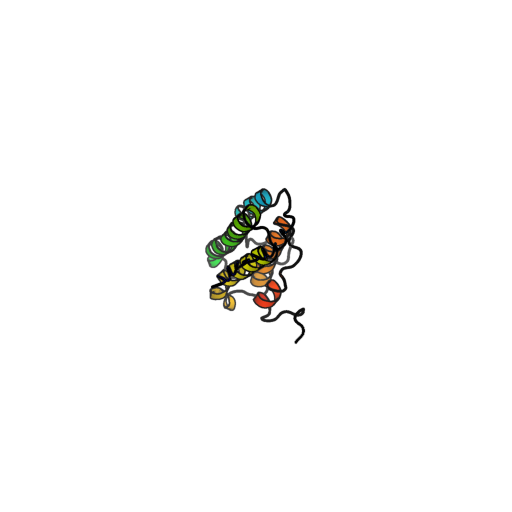1 GLU A O 1
ATOM 1031 N N . TRP A 1 132 ? 7.774 -7.255 3.828 1.00 97.38 132 TRP A N 1
ATOM 1032 C CA . TRP A 1 132 ? 7.742 -7.364 2.378 1.00 97.38 132 TRP A CA 1
ATOM 1033 C C . TRP A 1 132 ? 8.983 -6.750 1.732 1.00 97.38 132 TRP A C 1
ATOM 1035 O O . TRP A 1 132 ? 9.554 -7.368 0.844 1.00 97.38 132 TRP A O 1
ATOM 1045 N N . ARG A 1 133 ? 9.421 -5.574 2.197 1.00 95.38 133 ARG A N 1
ATOM 1046 C CA . ARG A 1 133 ? 10.527 -4.830 1.583 1.00 95.38 133 ARG A CA 1
ATOM 1047 C C . ARG A 1 133 ? 11.923 -5.335 1.950 1.00 95.38 133 ARG A C 1
ATOM 1049 O O . ARG A 1 133 ? 12.837 -5.299 1.133 1.00 95.38 133 ARG A O 1
ATOM 1056 N N . TYR A 1 134 ? 12.117 -5.755 3.192 1.00 92.56 134 TYR A N 1
ATOM 1057 C CA . TYR A 1 134 ? 13.438 -6.097 3.722 1.00 92.56 134 TYR A CA 1
ATOM 1058 C C . TYR A 1 134 ? 13.559 -7.575 4.095 1.00 92.56 134 TYR A C 1
ATOM 1060 O O . TYR A 1 134 ? 14.641 -8.026 4.462 1.00 92.56 134 TYR A O 1
ATOM 1068 N N . GLY A 1 135 ? 12.467 -8.343 4.032 1.00 89.25 135 GLY A N 1
ATOM 1069 C CA . GLY A 1 135 ? 12.437 -9.739 4.472 1.00 89.25 135 GLY A CA 1
ATOM 1070 C C . GLY A 1 135 ? 12.413 -9.915 5.994 1.00 89.25 135 GLY A C 1
ATOM 1071 O O . GLY A 1 135 ? 12.432 -11.046 6.475 1.00 89.25 135 GLY A O 1
ATOM 1072 N N . PHE A 1 136 ? 12.366 -8.829 6.774 1.00 78.94 136 PHE A N 1
ATOM 1073 C CA . PHE A 1 136 ? 12.303 -8.882 8.236 1.00 78.94 136 PHE A CA 1
ATOM 1074 C C . PHE A 1 136 ? 11.522 -7.702 8.832 1.00 78.94 136 PHE A C 1
ATOM 1076 O O . PHE A 1 136 ? 11.300 -6.680 8.190 1.00 78.94 136 PHE A O 1
ATOM 1083 N N . ASN A 1 137 ? 11.118 -7.841 10.097 1.00 75.50 137 ASN A N 1
ATOM 1084 C CA . ASN A 1 137 ? 10.415 -6.811 10.859 1.00 75.50 137 ASN A CA 1
ATOM 1085 C C . ASN A 1 137 ? 11.280 -6.352 12.044 1.00 75.50 137 ASN A C 1
ATOM 1087 O O . ASN A 1 137 ? 11.475 -7.150 12.963 1.00 75.50 137 ASN A O 1
ATOM 1091 N N . PRO A 1 138 ? 11.761 -5.095 12.090 1.00 71.88 138 PRO A N 1
ATOM 1092 C CA . PRO A 1 138 ? 12.615 -4.620 13.182 1.00 71.88 138 PRO A CA 1
ATOM 1093 C C . PRO A 1 138 ? 11.888 -4.560 14.536 1.00 71.88 138 PRO A C 1
ATOM 1095 O O . PRO A 1 138 ? 12.531 -4.501 15.579 1.00 71.88 138 PRO A O 1
ATOM 1098 N N . SER A 1 139 ? 10.552 -4.582 14.541 1.00 75.75 139 SER A N 1
ATOM 1099 C CA . SER A 1 139 ? 9.737 -4.553 15.759 1.00 75.75 139 SER A CA 1
ATOM 1100 C C . SER A 1 139 ? 9.409 -5.946 16.309 1.00 75.75 139 SER A C 1
ATOM 1102 O O . SER A 1 139 ? 8.860 -6.046 17.407 1.00 75.75 139 SER A O 1
ATOM 1104 N N . LYS A 1 140 ? 9.733 -7.029 15.586 1.00 74.06 140 LYS A N 1
ATOM 1105 C CA . LYS A 1 140 ? 9.633 -8.388 16.132 1.00 74.06 140 LYS A CA 1
ATOM 1106 C C . LYS A 1 140 ? 10.846 -8.643 17.023 1.00 74.06 140 LYS A C 1
ATOM 1108 O O . LYS A 1 140 ? 11.974 -8.660 16.541 1.00 74.06 140 LYS A O 1
ATOM 1113 N N . LYS A 1 141 ? 10.614 -8.850 18.324 1.00 61.12 141 LYS A N 1
ATOM 1114 C CA . LYS A 1 141 ? 11.644 -9.430 19.197 1.00 61.12 141 LYS A CA 1
ATOM 1115 C C . LYS A 1 141 ? 11.966 -10.836 18.676 1.00 61.12 141 LYS A C 1
ATOM 1117 O O . LYS A 1 141 ? 11.032 -11.589 18.397 1.00 61.12 141 LYS A O 1
ATOM 1122 N N . GLN A 1 142 ? 13.257 -11.117 18.495 1.00 52.91 142 GLN A N 1
ATOM 1123 C CA . GLN A 1 142 ? 13.775 -12.456 18.195 1.00 52.91 142 GLN A CA 1
ATOM 1124 C C . GLN A 1 142 ? 13.522 -13.408 19.363 1.00 52.91 142 GLN A C 1
ATOM 1126 O O . GLN A 1 142 ? 13.555 -12.927 20.521 1.00 52.91 142 GLN A O 1
#

Solvent-accessible surface area (backbone atoms only — not comparable to full-atom values): 8623 Å² total; per-residue (Å²): 137,84,83,82,81,82,78,82,81,80,79,78,76,73,77,74,73,64,68,48,79,60,41,93,56,19,68,60,46,35,55,48,55,60,72,50,88,68,65,59,57,38,90,96,54,92,50,79,32,45,89,57,62,86,49,43,69,58,50,48,54,53,54,47,48,33,47,53,48,47,49,53,32,64,74,75,50,36,25,63,68,51,52,45,51,41,51,51,58,37,57,57,69,47,57,91,47,50,94,73,48,53,73,66,48,50,51,51,54,45,51,53,53,49,55,52,26,60,31,37,57,51,92,69,62,88,43,50,58,41,31,72,76,71,73,44,43,93,84,59,82,129

Foldseek 3Di:
DDDDDDDPPPPPPPPPLDADQWDPCLLVLLVVLLVDQAQDQDVVDPRNGFPPVVCRVVLSVLQNVLSVQVNCCLPPPRHLVSNLVSLLSSLVSCVVVVVVGDLSNLVRSLVSSVSSCVSTVNPDSQQSSVCSRPVDRPPDDD

Mean predicted aligned error: 7.62 Å